Protein AF-A0A831KG84-F1 (afdb_monomer)

Secondary structure (DSSP, 8-state):
--------EEEETTTTSHHHHHHHHHHHHTT-EEEE----

Nearest PDB structures (foldseek):
  5if3-assembly1_A  TM=8.246E-01  e=5.030E-01  Burkholderia vietnamiensis G4
  2a9v-assembly1_A  TM=7.920E-01  e=6.806E+00  Thermoplasma acidophilum

Solvent-accessible surface area (backbone atoms only — not comparable to full-atom values): 2546 Å² total; per-residue (Å²): 134,83,76,79,84,75,70,49,70,41,81,37,76,63,25,77,50,74,68,30,31,54,52,47,51,54,43,42,73,74,61,30,50,70,46,63,64,80,89,129

pLDDT: mean 87.38, std 15.95, range [42.47, 98.44]

Structure (mmCIF, N/CA/C/O backbone):
data_AF-A0A831KG84-F1
#
_entry.id   AF-A0A831KG84-F1
#
loop_
_atom_site.group_PDB
_atom_site.id
_atom_site.type_symbol
_atom_site.label_atom_id
_atom_site.label_alt_id
_atom_site.label_comp_id
_atom_site.label_asym_id
_atom_site.label_entity_id
_atom_site.label_seq_id
_atom_site.pdbx_PDB_ins_code
_atom_site.Cartn_x
_atom_site.Cartn_y
_atom_site.Cartn_z
_atom_site.occupancy
_atom_site.B_iso_or_equiv
_atom_site.auth_seq_id
_atom_site.auth_comp_id
_atom_site.auth_asym_id
_atom_site.auth_atom_id
_atom_site.pdbx_PDB_model_num
ATOM 1 N N . MET A 1 1 ? -28.768 -6.456 16.218 1.00 42.47 1 MET A N 1
ATOM 2 C CA . MET A 1 1 ? -27.619 -5.548 16.420 1.00 42.47 1 MET A CA 1
ATOM 3 C C . MET A 1 1 ? -26.964 -5.346 15.065 1.00 42.47 1 MET A C 1
ATOM 5 O O . MET A 1 1 ? -26.310 -6.256 14.580 1.00 42.47 1 MET A O 1
ATOM 9 N N . THR A 1 2 ? -27.241 -4.234 14.388 1.00 45.16 2 THR A N 1
ATOM 10 C CA . THR A 1 2 ? -26.596 -3.894 13.111 1.00 45.16 2 THR A CA 1
ATOM 11 C C . THR A 1 2 ? -25.165 -3.459 13.399 1.00 45.16 2 THR A C 1
ATOM 13 O O . THR A 1 2 ? -24.960 -2.491 14.129 1.00 45.16 2 THR A O 1
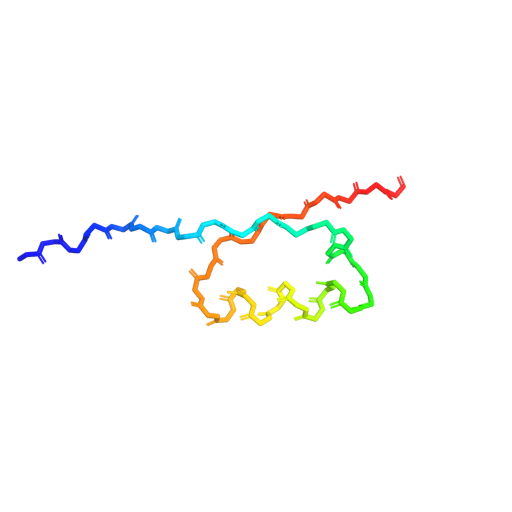ATOM 16 N N . ALA A 1 3 ? -24.186 -4.209 12.888 1.00 54.00 3 ALA A N 1
ATOM 17 C CA . ALA A 1 3 ? -22.779 -3.847 12.991 1.00 54.00 3 ALA A CA 1
ATOM 18 C C . ALA A 1 3 ? -22.575 -2.466 12.354 1.00 54.00 3 ALA A C 1
ATOM 20 O O . ALA A 1 3 ? -23.046 -2.213 11.245 1.00 54.00 3 ALA A O 1
ATOM 21 N N . ALA A 1 4 ? -21.916 -1.557 13.069 1.00 58.16 4 ALA A N 1
ATOM 22 C CA . ALA A 1 4 ? -21.431 -0.330 12.464 1.00 58.16 4 ALA A CA 1
ATOM 23 C C . ALA A 1 4 ? -20.465 -0.743 11.349 1.00 58.16 4 ALA A C 1
ATOM 25 O O . ALA A 1 4 ? -19.449 -1.375 11.629 1.00 58.16 4 ALA A O 1
ATOM 26 N N . ASN A 1 5 ? -20.792 -0.438 10.092 1.00 59.59 5 ASN A N 1
ATOM 27 C CA . ASN A 1 5 ? -19.883 -0.647 8.969 1.00 59.59 5 ASN A CA 1
ATOM 28 C C . ASN A 1 5 ? -18.737 0.368 9.085 1.00 59.59 5 ASN A C 1
ATOM 30 O O . ASN A 1 5 ? -18.701 1.372 8.374 1.00 59.59 5 ASN A O 1
ATOM 34 N N . SER A 1 6 ? -17.818 0.143 10.024 1.00 62.59 6 SER A N 1
ATOM 35 C CA . SER A 1 6 ? -16.554 0.858 10.111 1.00 62.59 6 SER A CA 1
ATOM 36 C C . SER A 1 6 ? -15.663 0.329 8.995 1.00 62.59 6 SER A C 1
ATOM 38 O O . SER A 1 6 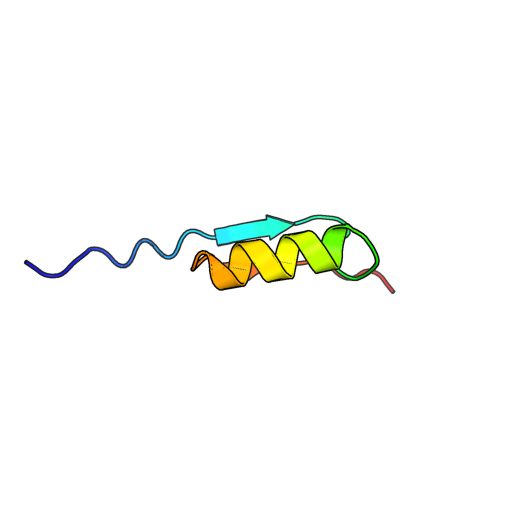? -14.778 -0.490 9.228 1.00 62.59 6 SER A O 1
ATOM 40 N N . ASN A 1 7 ? -15.946 0.735 7.757 1.00 72.00 7 ASN A N 1
ATOM 41 C CA . ASN A 1 7 ? -15.062 0.452 6.637 1.00 72.00 7 ASN A CA 1
ATOM 42 C C . ASN A 1 7 ? -13.742 1.173 6.919 1.00 72.00 7 ASN A C 1
ATOM 44 O O . ASN A 1 7 ? -13.622 2.379 6.704 1.00 72.00 7 ASN A O 1
ATOM 48 N N . THR A 1 8 ? -12.773 0.454 7.477 1.00 89.50 8 THR A N 1
ATOM 49 C CA . THR A 1 8 ? -11.460 1.004 7.793 1.00 89.50 8 THR A CA 1
ATOM 50 C C . THR A 1 8 ? -10.753 1.346 6.491 1.00 89.50 8 THR A C 1
ATOM 52 O O . THR A 1 8 ? -10.536 0.485 5.636 1.00 89.50 8 THR A O 1
ATOM 55 N N . VAL A 1 9 ? -10.420 2.624 6.325 1.00 95.56 9 VAL A N 1
ATOM 56 C CA . VAL A 1 9 ? -9.732 3.126 5.136 1.00 95.56 9 VAL A CA 1
ATOM 57 C C . VAL A 1 9 ? -8.229 3.072 5.371 1.00 95.56 9 VAL A C 1
ATOM 59 O O . VAL A 1 9 ? -7.744 3.541 6.400 1.00 95.56 9 VAL A O 1
ATOM 62 N N . ALA A 1 10 ? -7.489 2.533 4.406 1.00 96.44 10 ALA A N 1
ATOM 63 C CA . ALA A 1 10 ? -6.033 2.551 4.404 1.00 96.44 10 ALA A CA 1
ATOM 64 C C . ALA A 1 10 ? -5.527 3.466 3.284 1.00 96.44 10 ALA A C 1
ATOM 66 O O . ALA A 1 10 ? -5.776 3.208 2.107 1.00 96.44 10 ALA A O 1
ATOM 67 N N . ILE A 1 11 ? -4.804 4.528 3.645 1.00 96.31 11 ILE A N 1
ATOM 68 C CA . ILE A 1 11 ? -4.128 5.404 2.683 1.00 96.31 11 ILE A CA 1
ATOM 69 C C . ILE A 1 11 ? -2.701 4.895 2.508 1.00 96.31 11 ILE A C 1
ATOM 71 O O . ILE A 1 11 ? -1.918 4.907 3.456 1.00 96.31 11 ILE A O 1
ATOM 75 N N . VAL A 1 12 ? -2.363 4.457 1.296 1.00 95.19 12 VAL A N 1
ATOM 76 C CA . VAL A 1 12 ? -1.046 3.889 0.988 1.00 95.19 12 VAL A CA 1
ATOM 77 C C . VAL A 1 12 ? -0.330 4.768 -0.032 1.00 95.19 12 VAL A C 1
ATOM 79 O O . VAL A 1 12 ? -0.734 4.885 -1.192 1.00 95.19 12 VAL A O 1
ATOM 82 N N . THR A 1 13 ? 0.774 5.381 0.390 1.00 94.81 13 THR A N 1
ATOM 83 C CA . THR A 1 13 ? 1.682 6.102 -0.508 1.00 94.81 13 THR A CA 1
ATOM 84 C C . THR A 1 13 ? 2.565 5.111 -1.269 1.00 94.81 13 THR A C 1
ATOM 86 O O . THR A 1 13 ? 2.886 4.030 -0.778 1.00 94.81 13 THR A O 1
ATOM 89 N N . GLY A 1 14 ? 2.907 5.426 -2.523 1.00 94.12 14 GLY A N 1
ATOM 90 C CA 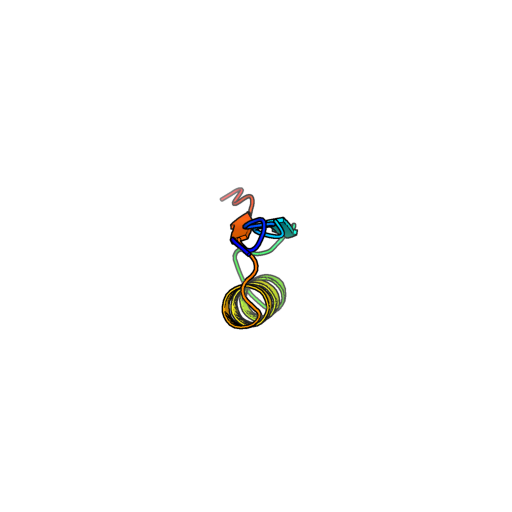. GLY A 1 14 ? 3.680 4.508 -3.371 1.00 94.12 14 GLY A CA 1
ATOM 91 C C . GLY A 1 14 ? 2.961 3.189 -3.712 1.00 94.12 14 GLY A C 1
ATOM 92 O O . GLY A 1 14 ? 3.591 2.266 -4.221 1.00 94.12 14 GLY A O 1
ATOM 93 N N . GLY A 1 15 ? 1.646 3.085 -3.479 1.00 96.31 15 GLY A N 1
ATOM 94 C CA . GLY A 1 15 ? 0.864 1.848 -3.622 1.00 96.31 15 GLY A CA 1
ATOM 95 C C . GLY A 1 15 ? 0.682 1.321 -5.053 1.00 96.31 15 GLY A C 1
ATOM 96 O O . GLY A 1 15 ? 0.081 0.273 -5.260 1.00 96.31 15 GLY A O 1
ATOM 97 N N . SER A 1 16 ? 1.179 2.032 -6.064 1.00 95.50 16 SER A N 1
ATOM 98 C CA . SER A 1 16 ? 0.854 1.744 -7.468 1.00 95.50 16 SER A CA 1
ATOM 99 C C . SER A 1 16 ? 1.699 0.629 -8.099 1.00 95.50 16 SER A C 1
ATOM 101 O O . SER A 1 16 ? 1.257 -0.017 -9.048 1.00 95.50 16 SER A O 1
ATOM 103 N N . LYS A 1 17 ? 2.928 0.398 -7.614 1.00 94.88 17 LYS A N 1
ATOM 104 C CA . LYS A 1 17 ? 3.887 -0.571 -8.183 1.00 94.88 17 LYS A CA 1
ATOM 105 C C . LYS A 1 17 ? 4.721 -1.231 -7.078 1.00 94.88 17 LYS A C 1
ATOM 107 O O . LYS A 1 17 ? 4.690 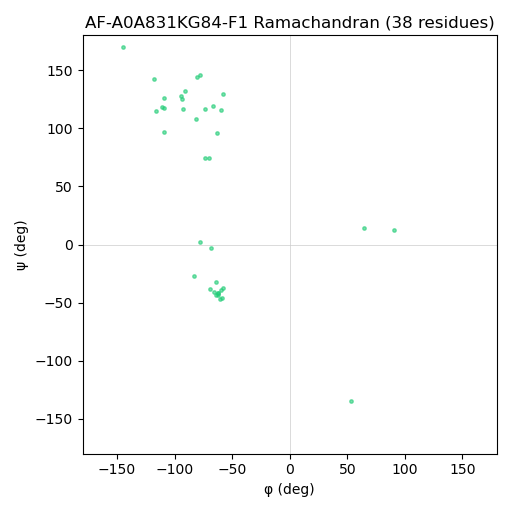-0.801 -5.927 1.00 94.88 17 LYS A O 1
ATOM 112 N N . GLY A 1 18 ? 5.470 -2.275 -7.440 1.00 96.12 18 GLY A N 1
ATOM 113 C CA . GLY A 1 18 ? 6.422 -2.946 -6.550 1.00 96.12 18 GLY A CA 1
ATOM 114 C C . GLY A 1 18 ? 5.801 -3.380 -5.219 1.00 96.12 18 GLY A C 1
ATOM 115 O O . GLY A 1 18 ? 4.697 -3.923 -5.187 1.00 96.12 18 GLY A O 1
ATOM 116 N N . ILE A 1 19 ? 6.512 -3.104 -4.124 1.00 97.44 19 ILE A N 1
ATOM 117 C CA . ILE A 1 19 ? 6.111 -3.479 -2.760 1.00 97.44 19 ILE A CA 1
ATOM 118 C C . ILE A 1 19 ? 4.793 -2.808 -2.356 1.00 97.44 19 ILE A C 1
ATOM 120 O O . ILE A 1 19 ? 3.918 -3.468 -1.801 1.00 97.44 19 ILE A O 1
ATOM 124 N N . GLY A 1 20 ? 4.609 -1.526 -2.686 1.00 96.44 20 GLY A N 1
ATOM 125 C CA . GLY A 1 20 ? 3.389 -0.796 -2.340 1.00 96.44 20 GLY A CA 1
ATOM 126 C C . GLY A 1 20 ? 2.131 -1.454 -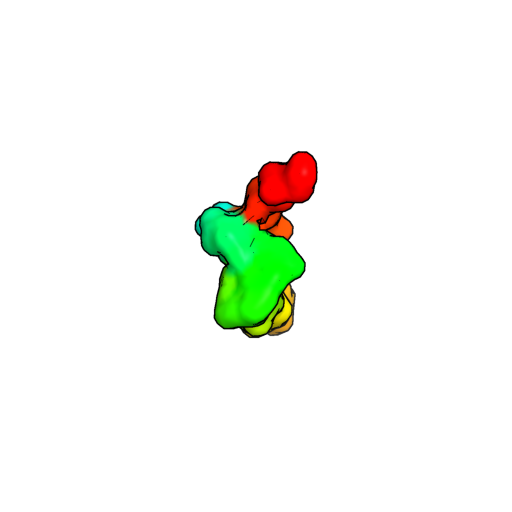2.913 1.00 96.44 20 GLY A C 1
ATOM 127 O O . GLY A 1 20 ? 1.116 -1.542 -2.225 1.00 96.44 20 GLY A O 1
ATOM 128 N N . ARG A 1 21 ? 2.214 -2.002 -4.133 1.00 97.44 21 ARG A N 1
ATOM 129 C CA . ARG A 1 21 ? 1.104 -2.743 -4.755 1.00 97.44 21 ARG A CA 1
ATOM 130 C C . ARG A 1 21 ? 0.781 -4.041 -4.016 1.00 97.44 21 ARG A C 1
ATOM 132 O O . ARG A 1 21 ? -0.394 -4.358 -3.851 1.00 97.44 21 ARG A O 1
ATOM 139 N N . ALA A 1 22 ? 1.799 -4.778 -3.571 1.00 98.44 22 ALA A N 1
ATOM 140 C CA . ALA A 1 22 ? 1.596 -5.999 -2.791 1.00 98.44 22 ALA A CA 1
ATOM 141 C C . ALA A 1 22 ? 0.915 -5.691 -1.447 1.00 98.44 22 ALA A C 1
ATOM 143 O O . ALA A 1 22 ? -0.063 -6.344 -1.092 1.00 98.44 22 ALA A O 1
ATOM 144 N N . ILE A 1 23 ? 1.357 -4.631 -0.761 1.00 97.94 23 ILE A N 1
ATOM 145 C CA . ILE A 1 23 ? 0.744 -4.154 0.489 1.00 97.94 23 ILE A CA 1
ATOM 146 C C . ILE A 1 23 ? -0.734 -3.792 0.279 1.00 97.94 23 ILE A C 1
ATOM 148 O O . ILE A 1 23 ? -1.583 -4.212 1.061 1.00 97.94 23 ILE A O 1
ATOM 152 N N . CYS A 1 24 ? -1.065 -3.060 -0.792 1.00 97.81 24 CYS A N 1
ATOM 153 C CA . CYS A 1 24 ? -2.455 -2.714 -1.107 1.00 97.81 24 CYS A CA 1
ATOM 154 C C . CYS A 1 24 ? -3.330 -3.955 -1.330 1.00 97.81 24 CYS A C 1
ATOM 156 O O . CYS A 1 24 ? -4.476 -3.981 -0.887 1.00 97.81 24 CYS A O 1
ATOM 158 N N . GLY A 1 25 ? -2.788 -4.984 -1.991 1.00 97.88 25 GLY A N 1
ATOM 159 C CA . GLY A 1 25 ? -3.481 -6.255 -2.198 1.00 97.88 25 GLY A CA 1
ATOM 160 C C . GLY A 1 25 ? -3.831 -6.946 -0.881 1.00 97.88 25 GLY A C 1
ATOM 161 O O . GLY A 1 25 ? -4.976 -7.348 -0.686 1.00 97.88 25 GLY A O 1
ATOM 162 N N . GLU A 1 26 ? -2.880 -7.027 0.047 1.00 98.31 26 GLU A N 1
ATOM 163 C CA . GLU A 1 26 ? -3.114 -7.659 1.350 1.00 98.31 26 GLU A CA 1
ATOM 164 C C . GLU A 1 26 ? -4.075 -6.849 2.234 1.00 98.31 26 GLU A C 1
ATOM 166 O O . GLU A 1 26 ? -4.965 -7.423 2.860 1.00 98.31 26 GLU A O 1
ATOM 171 N N . LEU A 1 27 ? -3.991 -5.514 2.221 1.00 96.81 27 LEU A N 1
ATOM 172 C CA . LEU A 1 27 ? -4.946 -4.655 2.933 1.00 96.8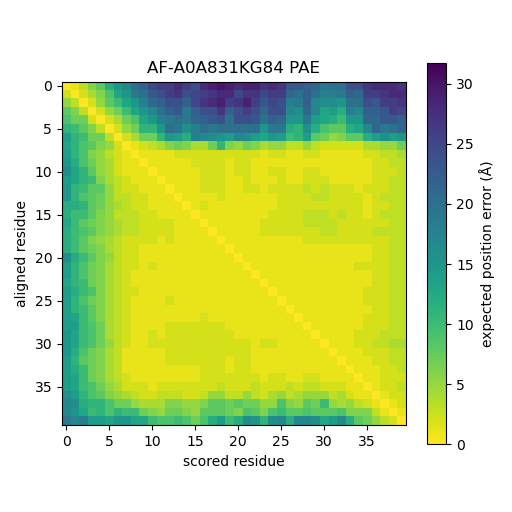1 27 LEU A CA 1
ATOM 173 C C . LEU A 1 27 ? -6.375 -4.814 2.396 1.00 96.81 27 LEU A C 1
ATOM 175 O O . LEU A 1 27 ? -7.316 -4.946 3.177 1.00 96.81 27 LEU A O 1
ATOM 179 N N . ALA A 1 28 ? -6.549 -4.865 1.075 1.00 96.12 28 ALA A N 1
ATOM 180 C CA . ALA A 1 28 ? -7.861 -5.095 0.475 1.00 96.12 28 ALA A CA 1
ATOM 181 C C . ALA A 1 28 ? -8.433 -6.468 0.873 1.00 96.12 28 ALA A C 1
ATOM 183 O O . ALA A 1 28 ? -9.608 -6.573 1.224 1.00 96.12 28 ALA A O 1
ATOM 184 N N . ARG A 1 29 ? -7.597 -7.517 0.895 1.00 96.56 29 ARG A N 1
ATOM 185 C CA . ARG A 1 29 ? -7.989 -8.863 1.355 1.00 96.56 29 ARG A CA 1
ATOM 186 C C . ARG A 1 29 ? -8.375 -8.905 2.831 1.00 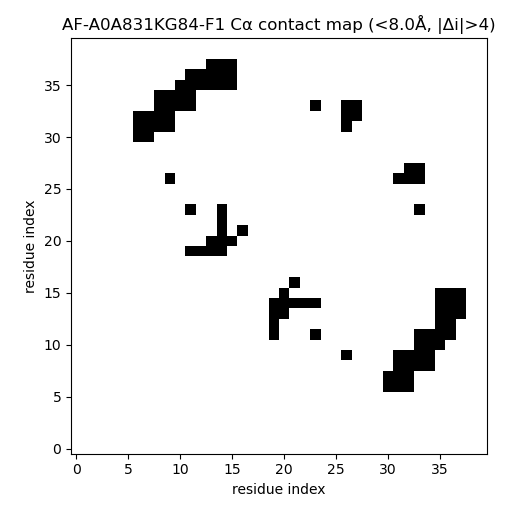96.56 29 ARG A C 1
ATOM 188 O O . ARG A 1 29 ? -9.239 -9.693 3.201 1.00 96.56 29 ARG A O 1
ATOM 195 N N . ALA A 1 30 ? -7.760 -8.062 3.655 1.00 94.94 30 ALA A N 1
ATOM 196 C CA . ALA A 1 30 ? -8.103 -7.900 5.063 1.00 94.94 30 ALA A CA 1
ATOM 197 C C . ALA A 1 30 ? -9.373 -7.051 5.294 1.00 94.94 30 ALA A C 1
ATOM 199 O O . ALA A 1 30 ? -9.754 -6.830 6.441 1.00 94.94 30 ALA A O 1
ATOM 200 N N . GLY A 1 31 ? -10.042 -6.590 4.230 1.00 92.31 31 GLY A N 1
ATOM 201 C CA . GLY A 1 31 ? -11.311 -5.862 4.312 1.00 92.31 31 GLY A CA 1
ATOM 202 C C . GLY A 1 31 ? -11.167 -4.344 4.410 1.00 92.31 31 GLY A C 1
ATOM 203 O O . GLY A 1 31 ? -12.142 -3.657 4.711 1.00 92.31 31 GLY A O 1
ATOM 204 N N . TYR A 1 32 ? -9.974 -3.801 4.155 1.00 95.62 32 TYR A N 1
ATOM 205 C CA . TYR A 1 32 ? -9.775 -2.356 4.120 1.00 95.62 32 TYR A CA 1
ATOM 206 C C . TYR A 1 32 ? -10.227 -1.768 2.786 1.00 95.62 32 TYR A C 1
ATOM 208 O O . TYR A 1 32 ? -9.989 -2.335 1.717 1.00 95.62 32 TYR A O 1
ATOM 216 N N . TYR A 1 33 ? -10.792 -0.564 2.840 1.00 95.75 33 TYR A N 1
ATOM 217 C CA . TYR A 1 33 ? -10.935 0.264 1.649 1.00 95.75 33 TYR A CA 1
ATOM 218 C C . TYR A 1 33 ? -9.607 0.977 1.387 1.00 95.75 33 TYR A C 1
ATOM 220 O O . TYR A 1 33 ? -9.204 1.861 2.144 1.00 95.75 33 TYR A O 1
ATOM 228 N N . VAL A 1 34 ? -8.886 0.554 0.351 1.00 96.62 34 VAL A N 1
ATOM 229 C CA . VAL A 1 34 ? -7.528 1.041 0.085 1.00 96.62 34 VAL A CA 1
ATOM 230 C C . VAL A 1 34 ? -7.567 2.212 -0.889 1.00 96.62 34 VAL A C 1
ATOM 232 O O . VAL A 1 34 ? -8.086 2.095 -1.997 1.00 96.62 34 VAL A O 1
ATOM 235 N N . VAL A 1 35 ? -6.970 3.331 -0.488 1.00 96.88 35 VAL A N 1
ATOM 236 C CA . VAL A 1 35 ? -6.776 4.513 -1.328 1.00 96.88 35 VAL A CA 1
ATOM 237 C C . VAL A 1 35 ? -5.296 4.634 -1.653 1.00 96.88 35 VAL A C 1
ATOM 239 O O . VAL A 1 35 ? -4.450 4.686 -0.760 1.00 96.88 35 VAL A O 1
ATOM 242 N N . ILE A 1 36 ? -4.990 4.712 -2.944 1.00 95.81 36 ILE A N 1
ATOM 243 C CA . ILE A 1 36 ? -3.642 4.980 -3.438 1.00 95.81 36 ILE A CA 1
ATOM 244 C C . ILE A 1 36 ? -3.637 6.279 -4.226 1.00 95.81 36 ILE A C 1
ATOM 246 O O . ILE A 1 36 ? -4.570 6.565 -4.974 1.00 95.81 36 ILE A O 1
ATOM 250 N N . ASN A 1 37 ? -2.557 7.041 -4.091 1.00 89.25 37 ASN A N 1
ATOM 251 C CA . ASN A 1 37 ? -2.243 8.101 -5.035 1.00 89.25 37 ASN A CA 1
ATOM 252 C C . ASN A 1 37 ? -1.287 7.547 -6.097 1.00 89.25 37 ASN A C 1
ATOM 254 O O . ASN A 1 37 ? -0.243 6.982 -5.757 1.00 89.25 37 ASN A O 1
ATOM 258 N N . TYR A 1 38 ? -1.638 7.726 -7.366 1.00 84.44 38 TYR A N 1
ATOM 259 C CA . TYR A 1 38 ? -0.754 7.453 -8.492 1.00 84.44 38 TYR A CA 1
ATOM 260 C C . TYR A 1 38 ? -0.334 8.784 -9.106 1.00 84.44 38 TYR A C 1
ATOM 262 O O . TYR A 1 38 ? -1.171 9.529 -9.604 1.00 84.44 38 TYR A O 1
ATOM 270 N N . MET A 1 39 ? 0.965 9.071 -9.065 1.00 76.56 39 MET A N 1
ATOM 271 C CA . MET A 1 39 ? 1.576 10.122 -9.870 1.00 76.56 39 MET A CA 1
ATOM 272 C C . MET A 1 39 ? 2.423 9.418 -10.928 1.00 76.56 39 MET A C 1
ATOM 274 O O . MET A 1 39 ? 3.517 8.934 -10.634 1.00 76.56 39 MET A O 1
ATOM 278 N N . GLY A 1 40 ? 1.840 9.264 -12.112 1.00 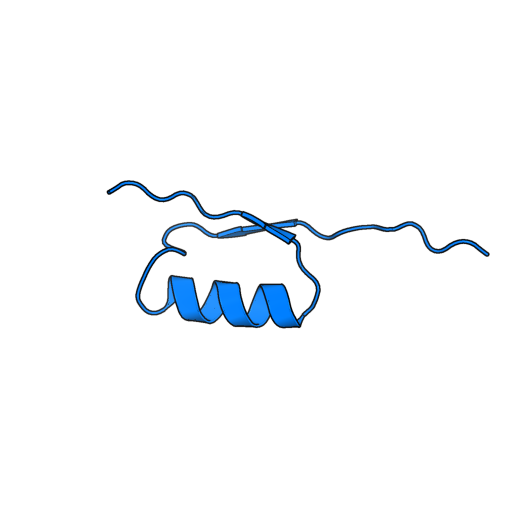67.25 40 GLY A N 1
ATOM 279 C CA . GLY A 1 40 ? 2.528 8.842 -13.328 1.00 67.25 40 GLY A CA 1
ATOM 280 C C . GLY A 1 40 ? 2.774 10.027 -14.236 1.00 67.25 40 GLY A C 1
ATOM 281 O O . GLY A 1 40 ? 1.990 10.996 -14.136 1.00 67.25 40 GLY A O 1
#

Radius of gyration: 12.01 Å; Cα contacts (8 Å, |Δi|>4): 51; chains: 1; bounding box: 34×1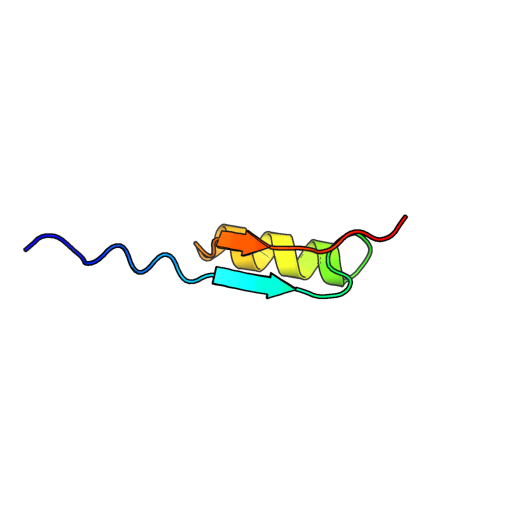9×30 Å

Foldseek 3Di:
DDDDPCQAEAEFEPLPDDPNVVVQVVCVVVRHNYDYDDDD

Mean predicted aligned error: 5.71 Å

Sequence (40 aa):
MTAANSNTVAIVTGGSKGIGRAICGELARAGYYVVINYMG